Protein AF-A0A8T5AMN6-F1 (afdb_monomer_lite)

Sequence (73 aa):
SRARGDYLEDSDADLILLVDGVEGLNRIGRLRLFSEALQPRIEFTVYTSAEWFEEESIWISELKKEAVKLEWA

Structure (mmCIF, N/CA/C/O backbone):
data_AF-A0A8T5AMN6-F1
#
_entry.id   AF-A0A8T5AMN6-F1
#
loop_
_atom_site.group_PDB
_atom_site.id
_atom_site.type_symbol
_atom_site.label_atom_id
_atom_site.label_alt_id
_atom_site.label_comp_id
_atom_site.label_asym_id
_atom_site.label_entity_id
_atom_site.lab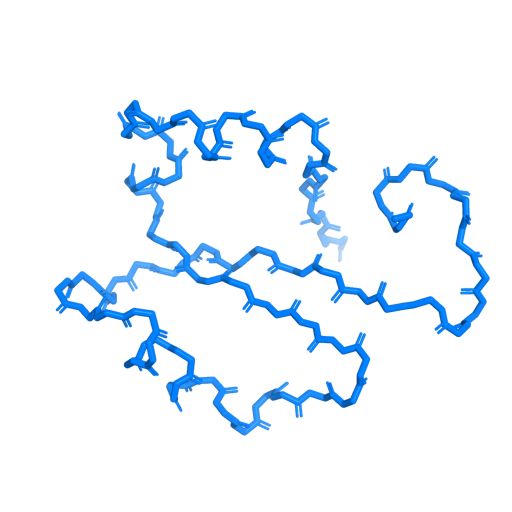el_seq_id
_ato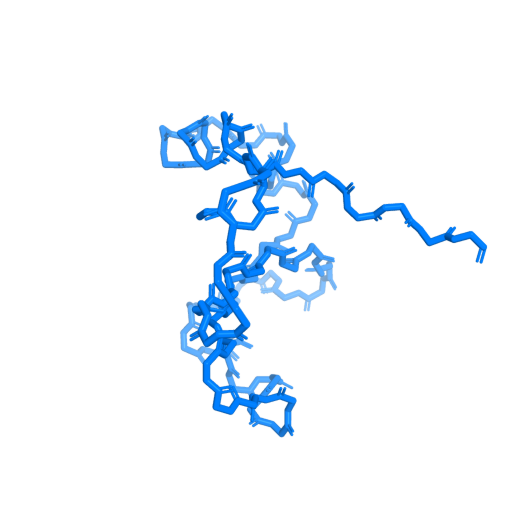m_site.pdbx_PDB_ins_code
_atom_site.Cartn_x
_atom_site.Cartn_y
_atom_site.Cartn_z
_atom_site.occupancy
_atom_site.B_iso_or_equiv
_atom_site.auth_seq_id
_atom_site.auth_comp_id
_atom_site.auth_asym_id
_atom_site.auth_atom_id
_atom_site.pdbx_PDB_model_num
ATOM 1 N N . SER A 1 1 ? 15.039 3.109 -6.175 1.00 48.41 1 SER A N 1
ATOM 2 C CA . SER A 1 1 ? 15.630 4.027 -7.178 1.00 48.41 1 SER A CA 1
ATOM 3 C C . SER A 1 1 ? 14.560 4.842 -7.900 1.00 48.41 1 SER A C 1
ATOM 5 O O . SER A 1 1 ? 14.709 6.050 -7.981 1.00 48.41 1 SER A O 1
ATOM 7 N N . ARG A 1 2 ? 13.430 4.252 -8.338 1.00 49.31 2 ARG A N 1
ATOM 8 C CA . ARG A 1 2 ? 12.330 4.923 -9.088 1.00 49.31 2 ARG A CA 1
ATOM 9 C C . ARG A 1 2 ? 11.755 6.229 -8.518 1.00 49.31 2 ARG A C 1
ATOM 11 O O . ARG A 1 2 ? 11.326 7.086 -9.275 1.00 49.31 2 ARG A O 1
ATOM 18 N N . ALA A 1 3 ? 11.808 6.427 -7.211 1.00 53.81 3 ALA A N 1
ATOM 19 C CA . ALA A 1 3 ? 11.402 7.682 -6.584 1.00 53.81 3 ALA A CA 1
ATOM 20 C C . ALA A 1 3 ? 12.493 8.780 -6.579 1.00 53.81 3 ALA A C 1
ATOM 22 O O . ALA A 1 3 ? 12.185 9.950 -6.379 1.00 53.81 3 ALA A O 1
ATOM 23 N N . ARG A 1 4 ? 13.770 8.423 -6.791 1.00 56.03 4 ARG A N 1
ATOM 24 C CA . ARG A 1 4 ? 14.950 9.299 -6.605 1.00 56.03 4 ARG A CA 1
ATOM 25 C C . ARG A 1 4 ? 15.588 9.819 -7.903 1.00 56.03 4 ARG A C 1
ATOM 27 O O . ARG A 1 4 ? 16.545 10.580 -7.844 1.00 56.03 4 ARG A O 1
ATOM 34 N N . GLY A 1 5 ? 15.069 9.428 -9.063 1.00 50.62 5 GLY A N 1
ATOM 35 C CA . GLY A 1 5 ? 15.565 9.807 -10.395 1.00 50.62 5 GLY A CA 1
ATOM 36 C C . GLY A 1 5 ? 16.728 8.983 -10.978 1.00 50.62 5 GLY A C 1
ATOM 37 O O . GLY A 1 5 ? 17.232 9.356 -12.032 1.00 50.62 5 GLY A O 1
ATOM 38 N N . ASP A 1 6 ? 17.175 7.892 -10.344 1.00 51.06 6 ASP A N 1
ATOM 39 C CA . ASP A 1 6 ? 18.432 7.178 -10.662 1.00 51.06 6 ASP A CA 1
ATOM 40 C C . ASP A 1 6 ? 18.265 5.772 -11.291 1.00 51.06 6 ASP A C 1
ATOM 42 O O . ASP A 1 6 ? 19.032 4.855 -11.006 1.00 51.06 6 ASP A O 1
ATOM 46 N N . TYR A 1 7 ? 17.252 5.555 -12.131 1.00 52.66 7 TYR A N 1
ATOM 47 C CA . TYR A 1 7 ? 16.840 4.206 -12.560 1.00 52.66 7 TYR A CA 1
ATOM 48 C C . TYR A 1 7 ? 17.401 3.808 -13.927 1.00 52.66 7 TYR A C 1
ATOM 50 O O . TYR A 1 7 ? 17.261 4.531 -14.910 1.00 52.66 7 TYR A O 1
ATOM 58 N N . LEU A 1 8 ? 17.956 2.595 -13.990 1.00 48.69 8 LEU A N 1
ATOM 59 C CA . LEU A 1 8 ? 18.197 1.848 -15.229 1.00 48.69 8 LEU A CA 1
ATOM 60 C C . LEU A 1 8 ? 16.884 1.189 -15.696 1.00 48.69 8 LEU A C 1
ATOM 62 O O . LEU A 1 8 ? 16.048 0.861 -14.848 1.00 48.69 8 LEU A O 1
ATOM 66 N N . GLU A 1 9 ? 16.713 0.957 -17.005 1.00 50.59 9 GLU A N 1
ATOM 67 C CA . GLU A 1 9 ? 15.517 0.322 -17.611 1.00 50.59 9 GLU A CA 1
ATOM 68 C C . GLU A 1 9 ? 15.078 -0.976 -16.900 1.00 50.59 9 GLU A C 1
ATOM 70 O O . GLU A 1 9 ? 13.883 -1.235 -16.777 1.00 50.59 9 GLU A O 1
ATOM 75 N N . ASP A 1 10 ? 16.029 -1.721 -16.330 1.00 54.44 10 ASP A N 1
ATOM 76 C CA . ASP A 1 10 ? 15.820 -3.009 -15.658 1.00 54.44 10 ASP A CA 1
ATOM 77 C C . ASP A 1 10 ? 15.495 -2.932 -14.153 1.00 54.44 10 ASP A C 1
ATOM 79 O O . ASP A 1 10 ? 15.400 -3.973 -13.498 1.00 54.44 10 ASP A O 1
ATOM 83 N N . SER A 1 11 ? 15.358 -1.733 -13.579 1.00 56.28 11 SER A N 1
ATOM 84 C CA . SER A 1 11 ? 15.214 -1.563 -12.124 1.00 56.28 11 SER A CA 1
ATOM 85 C C . SER A 1 11 ? 13.843 -2.022 -11.620 1.00 56.28 11 SER A C 1
ATOM 87 O O . SER A 1 11 ? 12.819 -1.572 -12.146 1.00 56.28 11 SER A O 1
ATOM 89 N N . ASP A 1 12 ? 13.823 -2.835 -10.563 1.00 67.62 12 ASP A N 1
ATOM 90 C CA . ASP A 1 12 ? 12.598 -3.245 -9.870 1.00 67.62 12 ASP A CA 1
ATOM 91 C C . ASP A 1 12 ? 11.805 -2.017 -9.373 1.00 67.62 12 ASP A C 1
ATOM 93 O O . ASP A 1 12 ? 12.373 -0.966 -9.042 1.00 67.62 12 ASP A O 1
ATOM 97 N N . ALA A 1 13 ? 10.476 -2.109 -9.417 1.00 77.06 13 ALA A N 1
ATOM 98 C CA . ALA A 1 13 ? 9.561 -1.053 -9.004 1.00 77.06 13 ALA A CA 1
ATOM 99 C C . ALA A 1 13 ? 8.824 -1.456 -7.726 1.00 77.06 13 ALA A C 1
ATOM 101 O O . ALA A 1 13 ? 8.028 -2.391 -7.745 1.00 77.06 13 ALA A O 1
ATOM 102 N N . ASP A 1 14 ? 9.051 -0.698 -6.656 1.00 83.81 14 ASP A N 1
ATOM 103 C CA . ASP A 1 14 ? 8.313 -0.827 -5.403 1.00 83.81 14 ASP A CA 1
ATOM 104 C C . ASP A 1 14 ? 7.105 0.113 -5.418 1.00 83.81 14 ASP A C 1
ATOM 106 O O . ASP A 1 14 ? 7.249 1.336 -5.519 1.00 83.81 14 ASP A O 1
ATOM 110 N N . LEU A 1 15 ? 5.904 -0.451 -5.330 1.00 87.56 15 LEU A N 1
ATOM 111 C CA . LEU A 1 15 ? 4.649 0.290 -5.322 1.00 87.56 15 LEU A CA 1
ATOM 112 C C . LEU A 1 15 ? 3.962 0.194 -3.962 1.00 87.56 15 LEU A C 1
ATOM 114 O O . LEU A 1 15 ? 3.881 -0.862 -3.335 1.00 87.56 15 LEU A O 1
ATOM 118 N N . ILE A 1 16 ? 3.395 1.313 -3.530 1.00 91.00 16 ILE A N 1
ATOM 119 C CA . ILE A 1 16 ? 2.519 1.364 -2.365 1.00 91.00 16 ILE A CA 1
ATOM 120 C C . ILE A 1 16 ? 1.110 1.632 -2.870 1.00 91.00 16 ILE A C 1
ATOM 122 O O . ILE A 1 16 ? 0.846 2.669 -3.479 1.00 91.00 16 ILE A O 1
ATOM 126 N N . LEU A 1 17 ? 0.215 0.677 -2.636 1.00 91.94 17 LEU A N 1
ATOM 127 C CA . LEU A 1 17 ? -1.192 0.781 -2.995 1.00 91.94 17 LEU A CA 1
ATOM 128 C C . LEU A 1 17 ? -1.987 1.156 -1.747 1.00 91.94 17 LEU A C 1
ATOM 130 O O . LEU A 1 17 ? -1.954 0.428 -0.754 1.00 91.94 17 LEU A O 1
ATOM 134 N N . LEU A 1 18 ? -2.696 2.282 -1.809 1.00 93.50 18 LEU A N 1
ATOM 135 C CA . LEU A 1 18 ? -3.659 2.677 -0.785 1.00 93.50 18 LEU A CA 1
ATOM 136 C C . LEU A 1 18 ? -5.042 2.200 -1.221 1.00 93.50 18 LEU A C 1
ATOM 138 O O . LEU A 1 18 ? -5.578 2.688 -2.216 1.00 93.50 18 LEU A O 1
ATOM 142 N N . VAL A 1 19 ? -5.573 1.199 -0.525 1.00 94.31 19 VAL A N 1
ATOM 143 C CA . VAL A 1 19 ? -6.847 0.554 -0.850 1.00 94.31 19 VAL A CA 1
ATOM 144 C C . VAL A 1 19 ? -7.643 0.393 0.433 1.00 94.31 19 VAL A C 1
ATOM 146 O O . VAL A 1 19 ? -7.251 -0.369 1.311 1.00 94.31 19 VAL A O 1
ATOM 149 N N . ASP A 1 20 ? -8.769 1.089 0.525 1.00 93.88 20 ASP A N 1
ATOM 150 C CA . ASP A 1 20 ? -9.721 0.920 1.624 1.00 93.88 20 ASP A CA 1
ATOM 151 C C . ASP A 1 20 ? -10.632 -0.292 1.351 1.00 93.88 20 ASP A C 1
ATOM 153 O O . ASP A 1 20 ? -10.870 -0.656 0.193 1.00 93.88 20 ASP A O 1
ATOM 157 N N . GLY A 1 21 ? -11.133 -0.948 2.400 1.00 93.50 21 GLY A N 1
ATOM 158 C CA . GLY A 1 21 ? -11.922 -2.186 2.281 1.00 93.50 21 GLY A CA 1
ATOM 159 C C . GLY A 1 21 ? -11.108 -3.477 2.436 1.00 93.50 21 GLY A C 1
ATOM 160 O O . GLY A 1 21 ? -11.636 -4.574 2.236 1.00 93.50 21 GLY A O 1
ATOM 161 N N . VAL A 1 22 ? -9.821 -3.367 2.777 1.00 93.94 22 VAL A N 1
ATOM 162 C CA . VAL A 1 22 ? -8.933 -4.504 3.095 1.00 93.94 22 VAL A CA 1
ATOM 163 C C . VAL A 1 22 ? -8.641 -4.617 4.596 1.00 93.94 22 VAL A C 1
ATOM 165 O O . VAL A 1 22 ? -7.735 -5.353 5.012 1.00 93.94 22 VAL A O 1
ATOM 168 N N . GLU A 1 23 ? -9.394 -3.888 5.422 1.00 93.50 23 GLU A N 1
ATOM 169 C CA . GLU A 1 23 ? -9.288 -3.922 6.876 1.00 93.50 23 GLU A CA 1
ATOM 170 C C . GLU A 1 23 ? -9.501 -5.359 7.382 1.00 93.50 23 GLU A C 1
ATOM 172 O O . GLU A 1 23 ? -10.351 -6.108 6.899 1.00 93.50 23 GLU A O 1
ATOM 177 N N . GLY A 1 24 ? -8.689 -5.786 8.351 1.00 91.25 24 GLY A N 1
ATOM 178 C CA . GLY A 1 24 ? -8.750 -7.147 8.898 1.00 91.25 24 GLY A CA 1
ATOM 179 C C . GLY A 1 24 ? -8.078 -8.231 8.044 1.00 91.25 24 GLY A C 1
ATOM 180 O O . GLY A 1 24 ? -7.906 -9.354 8.522 1.00 91.25 24 GLY A O 1
ATOM 181 N N . LEU A 1 25 ? -7.622 -7.922 6.824 1.00 94.19 25 LEU A N 1
ATOM 182 C CA . LEU A 1 25 ? -6.766 -8.826 6.053 1.00 94.19 25 LEU A CA 1
ATOM 183 C C . LEU A 1 25 ? -5.297 -8.653 6.437 1.00 94.19 25 LEU A C 1
ATOM 185 O O . LEU A 1 25 ? -4.773 -7.540 6.484 1.00 94.19 25 LEU A O 1
ATOM 189 N N . ASN A 1 26 ? -4.604 -9.776 6.632 1.00 91.50 26 ASN A N 1
ATOM 190 C CA . ASN A 1 26 ? -3.152 -9.786 6.797 1.00 91.50 26 ASN A CA 1
ATOM 191 C C . ASN A 1 26 ? -2.428 -9.580 5.451 1.00 91.50 26 ASN A C 1
ATOM 193 O O . ASN A 1 26 ? -3.037 -9.646 4.382 1.00 91.50 26 ASN A O 1
ATOM 197 N N . ARG A 1 27 ? -1.102 -9.392 5.493 1.00 86.94 27 ARG A N 1
ATOM 198 C CA . ARG A 1 27 ? -0.277 -9.124 4.300 1.00 86.94 27 ARG A CA 1
ATOM 199 C C . ARG A 1 27 ? -0.497 -10.132 3.164 1.00 86.94 27 ARG A C 1
ATO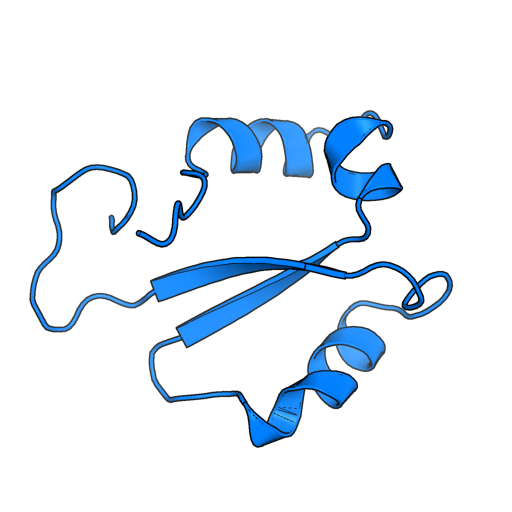M 201 O O . ARG A 1 27 ? -0.657 -9.728 2.020 1.00 86.94 27 ARG A O 1
ATOM 208 N N . ILE A 1 28 ? -0.547 -11.432 3.467 1.00 89.62 28 ILE A N 1
ATOM 209 C CA . ILE A 1 28 ? -0.757 -12.478 2.451 1.00 89.62 28 ILE A CA 1
ATOM 210 C C . ILE A 1 28 ? -2.167 -12.380 1.858 1.00 89.62 28 ILE A C 1
ATOM 212 O O . ILE A 1 28 ? -2.333 -12.501 0.646 1.00 89.62 28 ILE A O 1
ATOM 216 N N . GLY A 1 29 ? -3.178 -12.143 2.700 1.00 92.88 29 GLY A N 1
ATOM 217 C CA . GLY A 1 29 ? -4.560 -11.942 2.268 1.00 92.88 29 GLY A CA 1
ATOM 218 C C . GLY A 1 29 ? -4.691 -10.764 1.306 1.00 92.88 29 GLY A C 1
ATOM 219 O O . GLY A 1 29 ? -5.306 -10.908 0.253 1.00 92.88 29 GLY A O 1
ATOM 220 N N . ARG A 1 30 ? -4.032 -9.642 1.613 1.00 92.81 30 ARG A N 1
ATOM 221 C CA . ARG A 1 30 ? -4.004 -8.463 0.739 1.00 92.81 30 ARG A CA 1
ATOM 222 C C . ARG A 1 30 ? -3.306 -8.747 -0.588 1.00 92.81 30 ARG A C 1
ATOM 224 O O . ARG A 1 30 ? -3.862 -8.439 -1.632 1.00 92.81 30 ARG A O 1
ATOM 231 N N . LEU A 1 31 ? -2.142 -9.400 -0.573 1.00 88.19 31 LEU A N 1
ATOM 232 C CA . LEU A 1 31 ? -1.424 -9.761 -1.805 1.00 88.19 31 LEU A CA 1
ATOM 233 C C . LEU A 1 31 ? -2.239 -10.692 -2.713 1.00 88.19 31 LEU A C 1
ATOM 235 O O . LEU A 1 31 ? -2.195 -10.553 -3.932 1.00 88.19 31 LEU A O 1
ATOM 239 N N . ARG A 1 32 ? -3.016 -11.619 -2.138 1.00 89.31 32 ARG A N 1
ATOM 240 C CA . ARG A 1 32 ? -3.873 -12.523 -2.921 1.00 89.31 32 ARG A CA 1
ATOM 241 C C . ARG A 1 32 ? -4.920 -11.780 -3.749 1.00 89.31 32 ARG A C 1
ATOM 243 O O . ARG A 1 32 ? -5.158 -12.199 -4.879 1.00 89.31 32 ARG A O 1
ATOM 250 N N . LEU A 1 33 ? -5.488 -10.687 -3.231 1.00 90.38 33 LEU A N 1
ATOM 251 C CA . LEU A 1 33 ? -6.477 -9.873 -3.956 1.00 90.38 33 LEU A CA 1
ATOM 252 C C . LEU A 1 33 ? -5.922 -9.287 -5.259 1.00 90.38 33 LEU A C 1
ATOM 254 O O . LEU A 1 33 ? -6.672 -9.084 -6.205 1.00 90.38 33 LEU A O 1
ATOM 258 N N . PHE A 1 34 ? -4.611 -9.062 -5.318 1.00 85.44 34 PHE A N 1
ATOM 259 C CA . PHE A 1 34 ? -3.927 -8.453 -6.458 1.00 85.44 34 PHE A CA 1
ATOM 260 C C . PHE A 1 34 ? -2.992 -9.433 -7.170 1.00 85.44 34 PHE A C 1
ATOM 262 O O . PHE A 1 34 ? -2.129 -9.024 -7.942 1.00 85.44 34 PHE A O 1
ATOM 269 N N . SER A 1 35 ? -3.143 -10.735 -6.918 1.00 83.00 35 SER A N 1
ATOM 270 C CA . SER A 1 35 ? -2.229 -11.751 -7.450 1.00 83.00 35 SER A CA 1
ATOM 271 C C . SER A 1 35 ? -2.207 -11.809 -8.980 1.00 83.00 35 SER A C 1
ATOM 273 O O . SER A 1 35 ? -1.161 -12.081 -9.560 1.00 83.00 35 SER A O 1
ATOM 275 N N . GLU A 1 36 ? -3.319 -11.477 -9.634 1.00 82.88 36 GLU A N 1
ATOM 276 C CA . GLU A 1 36 ? -3.418 -11.386 -11.097 1.00 82.88 36 GLU A CA 1
ATOM 277 C C . GLU A 1 36 ? -2.748 -10.127 -11.673 1.00 82.88 36 GLU A C 1
ATOM 279 O O . GLU A 1 36 ? -2.408 -10.091 -12.853 1.00 82.88 36 GLU A O 1
ATOM 284 N N . ALA A 1 37 ? -2.530 -9.101 -10.844 1.00 76.94 37 ALA A N 1
ATOM 285 C CA . ALA A 1 37 ? -1.866 -7.855 -11.225 1.00 76.94 37 ALA A CA 1
ATOM 286 C C . ALA A 1 37 ? -0.346 -7.884 -10.973 1.00 76.94 37 ALA A C 1
ATOM 288 O O . ALA A 1 37 ? 0.352 -6.937 -11.336 1.00 76.94 37 ALA A O 1
ATOM 289 N N . LEU A 1 38 ? 0.178 -8.953 -10.358 1.00 74.69 38 LEU A N 1
ATOM 290 C CA . L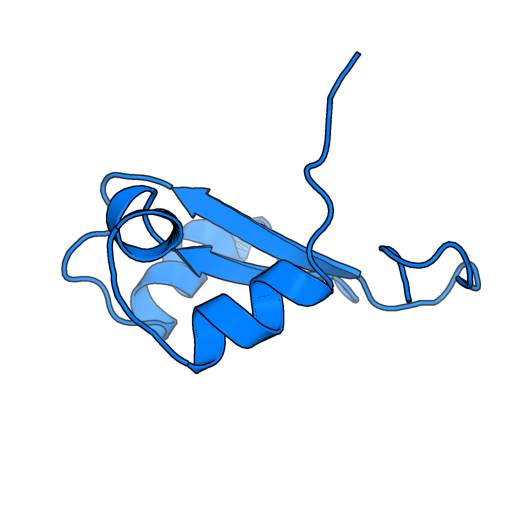EU A 1 38 ? 1.614 -9.125 -10.141 1.00 74.69 38 LEU A CA 1
ATOM 291 C C . LEU A 1 38 ? 2.328 -9.301 -11.481 1.00 74.69 38 LEU A C 1
ATOM 293 O O . LEU A 1 38 ? 2.174 -10.315 -12.163 1.00 74.69 38 LEU A O 1
ATOM 297 N N . GLN A 1 39 ? 3.152 -8.320 -11.834 1.00 73.56 39 GLN A N 1
ATOM 298 C CA . GLN A 1 39 ? 4.072 -8.418 -12.958 1.00 73.56 39 GLN A CA 1
ATOM 299 C C . GLN A 1 39 ? 5.494 -8.683 -12.452 1.00 73.56 39 GLN A C 1
ATOM 301 O O . GLN A 1 39 ? 5.858 -8.218 -11.368 1.00 73.56 39 GLN A O 1
ATOM 306 N N . PRO A 1 40 ? 6.325 -9.413 -13.218 1.00 72.00 40 PRO A N 1
ATOM 307 C CA . PRO A 1 40 ? 7.740 -9.549 -12.896 1.00 72.00 40 PRO A CA 1
ATOM 308 C C . PRO A 1 40 ? 8.377 -8.170 -12.686 1.00 72.00 40 PRO A C 1
ATOM 310 O O . PRO A 1 40 ? 8.112 -7.258 -13.467 1.00 72.00 40 PRO A O 1
ATOM 313 N N . ARG A 1 41 ? 9.241 -8.044 -11.668 1.00 74.56 41 ARG A N 1
ATOM 314 C CA . ARG A 1 41 ? 9.960 -6.802 -11.307 1.00 74.56 41 ARG A CA 1
ATOM 315 C C . ARG A 1 41 ? 9.088 -5.679 -10.729 1.00 74.56 41 ARG A C 1
ATOM 317 O O . ARG A 1 41 ? 9.571 -4.560 -10.570 1.00 74.56 41 ARG A O 1
ATOM 324 N N . ILE A 1 42 ? 7.826 -5.960 -10.403 1.00 78.88 42 ILE A N 1
ATOM 325 C CA . ILE A 1 42 ? 6.971 -5.057 -9.628 1.00 78.88 42 ILE A CA 1
ATOM 326 C C . ILE A 1 42 ? 6.673 -5.720 -8.288 1.00 78.88 42 ILE A C 1
ATOM 328 O O . ILE A 1 42 ? 5.972 -6.732 -8.230 1.00 78.88 42 ILE A O 1
ATOM 332 N N . GLU A 1 43 ? 7.188 -5.139 -7.211 1.00 82.12 43 GLU A N 1
ATOM 333 C CA . GLU A 1 43 ? 6.780 -5.489 -5.856 1.00 82.12 43 GLU A CA 1
ATOM 334 C C . GLU A 1 43 ? 5.787 -4.437 -5.367 1.00 82.12 43 GLU A C 1
ATOM 336 O O . GLU A 1 43 ? 5.979 -3.240 -5.566 1.00 82.12 43 GLU A O 1
ATOM 341 N N . PHE A 1 44 ? 4.691 -4.864 -4.743 1.00 86.31 44 PHE A N 1
ATOM 342 C CA . PHE A 1 44 ? 3.757 -3.926 -4.139 1.00 86.31 44 PHE A CA 1
ATOM 343 C C . PHE A 1 44 ? 3.394 -4.311 -2.714 1.00 86.31 44 PHE A C 1
ATOM 345 O O . PHE A 1 44 ? 3.298 -5.485 -2.352 1.00 86.31 44 PHE A O 1
ATOM 352 N N . THR A 1 45 ? 3.147 -3.288 -1.904 1.00 89.25 45 THR A N 1
ATOM 353 C CA . THR A 1 45 ? 2.585 -3.422 -0.562 1.00 89.25 45 THR A CA 1
ATOM 354 C C . THR A 1 45 ? 1.280 -2.640 -0.483 1.00 89.25 45 THR A C 1
ATOM 356 O O . THR A 1 45 ? 1.169 -1.549 -1.038 1.00 89.25 45 THR A O 1
ATOM 359 N 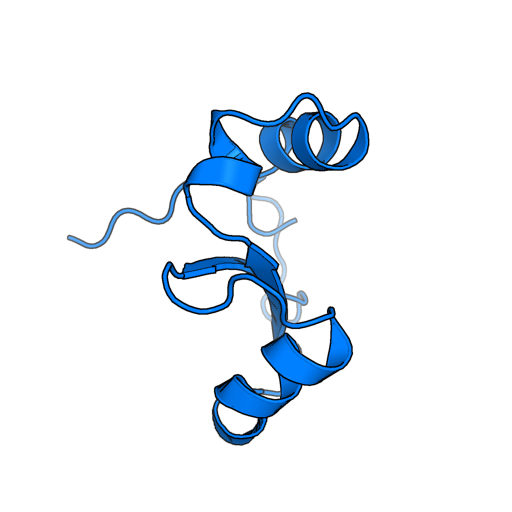N . VAL A 1 46 ? 0.284 -3.212 0.193 1.00 92.44 46 VAL A N 1
ATOM 360 C CA . VAL A 1 46 ? -1.070 -2.653 0.275 1.00 92.44 46 VAL A CA 1
ATOM 361 C C . VAL A 1 46 ? -1.360 -2.188 1.698 1.00 92.44 46 VAL A C 1
ATOM 363 O O . VAL A 1 46 ? -1.345 -3.002 2.630 1.00 92.44 46 VAL A O 1
ATOM 366 N N . TYR A 1 47 ? -1.679 -0.908 1.839 1.00 93.81 47 TYR A N 1
ATOM 367 C CA . TYR A 1 47 ? -2.153 -0.284 3.073 1.00 93.81 47 TYR A CA 1
ATOM 368 C C . TYR A 1 4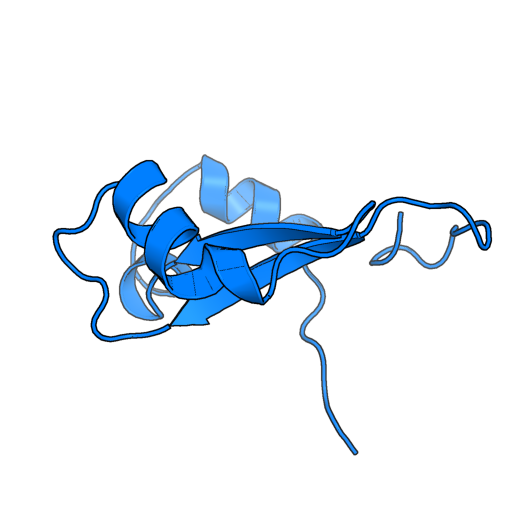7 ? -3.549 0.294 2.857 1.00 93.81 47 TYR A C 1
ATOM 370 O O . TYR A 1 47 ? -3.937 0.577 1.726 1.00 93.81 47 TYR A O 1
ATOM 378 N N . THR A 1 48 ? -4.294 0.487 3.933 1.00 95.31 48 THR A N 1
ATOM 379 C CA . THR A 1 48 ? -5.467 1.369 3.912 1.00 95.31 48 THR A CA 1
ATOM 380 C C . THR A 1 48 ? -5.017 2.824 4.004 1.00 95.31 48 THR A C 1
ATOM 382 O O . THR A 1 48 ? -3.890 3.121 4.422 1.00 95.31 48 THR A O 1
ATOM 385 N N . SER A 1 49 ? -5.898 3.752 3.642 1.00 94.25 49 SER A N 1
ATOM 386 C CA . SER A 1 49 ? -5.645 5.181 3.825 1.00 94.25 49 SER A CA 1
ATOM 387 C C . SER A 1 49 ? -5.420 5.513 5.304 1.00 94.25 49 SER A C 1
ATOM 389 O O . SER A 1 49 ? -4.505 6.267 5.626 1.00 94.25 49 SER A O 1
ATOM 391 N N . ALA A 1 50 ? -6.191 4.898 6.207 1.00 93.69 50 ALA A N 1
ATOM 392 C CA . ALA A 1 50 ? -6.056 5.097 7.650 1.00 93.69 50 ALA A CA 1
ATOM 393 C C . ALA A 1 50 ? -4.689 4.619 8.173 1.00 93.69 50 ALA A C 1
ATOM 395 O O . ALA A 1 50 ? -3.977 5.385 8.816 1.00 93.69 50 ALA A O 1
ATOM 396 N N . GLU A 1 51 ? -4.258 3.404 7.818 1.00 93.12 51 GLU A N 1
ATOM 397 C CA . GLU A 1 51 ? -2.923 2.898 8.182 1.00 93.12 51 GLU A CA 1
ATOM 398 C C . GLU A 1 51 ? -1.816 3.809 7.646 1.00 93.12 51 GLU A C 1
ATOM 400 O O . GLU A 1 51 ? -0.828 4.081 8.325 1.00 93.12 51 GLU A O 1
ATOM 405 N N . TRP A 1 52 ? -1.974 4.305 6.417 1.00 94.00 52 TRP A N 1
ATOM 406 C CA . TRP A 1 52 ? -0.962 5.151 5.810 1.00 94.00 52 TRP A CA 1
ATOM 407 C C . TRP A 1 52 ? -0.905 6.542 6.433 1.00 94.00 52 TRP A C 1
ATOM 409 O O . TRP A 1 52 ? 0.193 7.053 6.636 1.00 94.00 52 TRP A O 1
ATOM 419 N N . PHE A 1 53 ? -2.032 7.194 6.715 1.00 91.44 53 PHE A N 1
ATOM 420 C CA . PHE A 1 53 ? -2.057 8.597 7.144 1.00 91.44 53 PHE A CA 1
ATOM 421 C C . PHE A 1 53 ? -2.180 8.797 8.654 1.00 91.44 53 PHE A C 1
ATOM 423 O O . PHE A 1 53 ? -1.630 9.775 9.159 1.00 91.44 53 PHE A O 1
ATOM 430 N N . GLU A 1 54 ? -2.871 7.902 9.351 1.00 89.06 54 GLU A N 1
ATOM 431 C CA . GLU A 1 54 ? -3.337 8.115 10.724 1.00 89.06 54 GLU A CA 1
ATOM 432 C C . GLU A 1 54 ? -2.583 7.262 11.751 1.00 89.06 54 GLU A C 1
ATOM 434 O O . GLU A 1 54 ? -2.453 7.676 12.903 1.00 89.06 54 GLU A O 1
ATOM 439 N N . GLU A 1 55 ? -2.045 6.103 11.362 1.00 82.62 55 GLU A N 1
ATOM 440 C CA . GLU A 1 55 ? -1.311 5.240 12.291 1.00 82.62 55 GLU A CA 1
ATOM 441 C C . GLU A 1 55 ? 0.152 5.672 12.491 1.00 82.62 55 GLU A C 1
ATOM 443 O O . GLU A 1 55 ? 0.931 5.845 11.547 1.00 82.62 55 GLU A O 1
ATOM 448 N N . GLU A 1 56 ? 0.569 5.762 13.759 1.00 81.00 56 GLU A N 1
ATOM 449 C CA . GLU A 1 56 ? 1.976 5.932 14.127 1.00 81.00 56 GLU A CA 1
ATOM 450 C C . GLU A 1 56 ? 2.739 4.614 13.951 1.00 81.00 56 GLU A C 1
ATOM 452 O O . GLU A 1 56 ? 2.891 3.803 14.866 1.00 81.00 56 GLU A O 1
ATOM 457 N N . SER A 1 57 ? 3.256 4.411 12.742 1.00 88.31 57 SER A N 1
ATOM 458 C CA . SER A 1 57 ? 4.134 3.292 12.411 1.00 88.31 57 SER A CA 1
ATOM 459 C C . SER A 1 57 ? 5.515 3.794 11.999 1.00 88.31 57 SER A C 1
ATOM 461 O O . SER A 1 57 ? 5.661 4.555 11.038 1.00 88.31 57 SER A O 1
ATOM 463 N N . ILE A 1 58 ? 6.553 3.326 12.705 1.00 90.25 58 ILE A N 1
ATOM 464 C CA . ILE A 1 58 ? 7.962 3.603 12.365 1.00 90.25 58 ILE A CA 1
ATOM 465 C C . ILE A 1 58 ? 8.244 3.153 10.928 1.00 90.25 58 ILE A C 1
ATOM 467 O O . ILE A 1 58 ? 8.858 3.880 10.156 1.00 90.25 58 ILE A O 1
ATOM 471 N N . TRP A 1 59 ? 7.735 1.981 10.546 1.00 88.12 59 TRP A N 1
ATOM 472 C CA . TRP A 1 59 ? 7.922 1.427 9.208 1.00 88.12 59 TRP A CA 1
ATOM 473 C C . TRP A 1 59 ? 7.296 2.306 8.120 1.00 88.12 59 TRP A C 1
ATOM 475 O O . TRP A 1 59 ? 7.961 2.652 7.147 1.00 88.12 59 TRP A O 1
ATOM 485 N N . ILE A 1 60 ? 6.041 2.726 8.306 1.00 90.56 60 ILE A N 1
ATOM 486 C CA . ILE A 1 60 ? 5.357 3.619 7.357 1.00 90.56 60 ILE A CA 1
ATOM 487 C C . ILE A 1 60 ? 6.060 4.979 7.295 1.00 90.56 60 ILE A C 1
ATOM 489 O O . ILE A 1 60 ? 6.180 5.566 6.222 1.00 90.56 60 ILE A O 1
ATOM 493 N N . SER A 1 61 ? 6.578 5.461 8.425 1.00 90.31 61 SER A N 1
ATOM 494 C CA . SER A 1 61 ? 7.330 6.717 8.482 1.00 90.31 61 SER A CA 1
ATOM 495 C C . SER A 1 61 ? 8.623 6.657 7.668 1.00 90.31 61 SER A C 1
ATOM 497 O O . SER A 1 61 ? 8.941 7.622 6.979 1.00 90.31 61 SER A O 1
ATOM 499 N N . GLU A 1 62 ? 9.348 5.535 7.696 1.00 89.94 62 GLU A N 1
ATOM 500 C CA . GLU A 1 62 ? 10.520 5.334 6.833 1.00 89.94 62 GLU A CA 1
ATOM 501 C C . GLU A 1 62 ? 10.121 5.223 5.357 1.00 89.94 62 GLU A C 1
ATOM 503 O O . GLU A 1 62 ? 10.714 5.901 4.519 1.00 89.94 62 GLU A O 1
ATOM 508 N N . LEU A 1 63 ? 9.068 4.462 5.035 1.00 89.38 63 LEU A N 1
ATOM 509 C CA . LEU A 1 63 ? 8.574 4.344 3.658 1.00 89.38 63 LEU A CA 1
ATOM 510 C C . LEU A 1 63 ? 8.176 5.700 3.065 1.00 89.38 63 LEU A C 1
ATOM 512 O O . LEU A 1 63 ? 8.513 6.000 1.921 1.00 89.38 63 LEU A O 1
ATOM 516 N N . LYS A 1 64 ? 7.506 6.556 3.843 1.00 89.75 64 LYS A N 1
ATOM 517 C CA . LYS A 1 64 ? 7.104 7.905 3.414 1.00 89.75 64 LYS A CA 1
ATOM 518 C C . LYS A 1 64 ? 8.274 8.814 3.036 1.00 89.75 64 LYS A C 1
ATOM 520 O O . LYS A 1 64 ? 8.060 9.749 2.272 1.00 89.75 64 LYS A O 1
ATOM 525 N N . LYS A 1 65 ? 9.487 8.573 3.548 1.00 89.38 65 LYS A N 1
ATOM 526 C CA . LYS A 1 65 ? 10.673 9.370 3.178 1.00 89.38 65 LYS A CA 1
ATOM 527 C C . LYS A 1 65 ? 11.105 9.122 1.736 1.00 89.38 65 LYS A C 1
ATOM 529 O O . LYS A 1 65 ? 11.678 10.014 1.119 1.00 89.38 65 LYS A O 1
ATOM 534 N N . GLU A 1 66 ? 10.853 7.921 1.222 1.00 85.31 66 GLU A N 1
ATOM 535 C CA . GLU A 1 66 ? 11.219 7.528 -0.141 1.00 85.31 66 GLU A CA 1
ATOM 536 C C . GLU A 1 66 ? 10.020 7.487 -1.091 1.00 85.31 66 GLU A C 1
ATOM 538 O O . GLU A 1 66 ? 10.201 7.550 -2.303 1.00 85.31 66 GLU A O 1
ATOM 543 N N . ALA A 1 67 ? 8.798 7.379 -0.569 1.00 87.31 67 ALA A N 1
ATOM 544 C CA . ALA A 1 67 ? 7.598 7.287 -1.381 1.00 87.31 67 ALA A CA 1
ATOM 545 C C . ALA A 1 67 ? 7.328 8.593 -2.141 1.00 87.31 67 ALA A C 1
ATOM 547 O O . ALA A 1 67 ? 7.257 9.678 -1.564 1.00 87.31 67 ALA A O 1
ATOM 548 N N . VAL A 1 68 ? 7.090 8.467 -3.445 1.00 88.56 68 VAL A N 1
ATOM 549 C CA . VAL A 1 68 ? 6.626 9.563 -4.297 1.00 88.56 68 VAL A CA 1
ATOM 550 C C . VAL A 1 68 ? 5.208 9.252 -4.742 1.00 88.56 68 VAL A C 1
ATOM 552 O O . VAL A 1 68 ? 4.927 8.171 -5.260 1.00 88.56 68 VAL A O 1
ATOM 555 N N . LYS A 1 69 ? 4.302 10.210 -4.532 1.00 86.81 69 LYS A N 1
ATOM 556 C CA . LYS A 1 69 ? 2.923 10.094 -4.999 1.00 86.81 69 LYS A CA 1
ATOM 557 C C . LYS A 1 69 ? 2.918 10.088 -6.527 1.00 86.81 69 LYS A C 1
ATOM 559 O O . LYS A 1 69 ? 3.421 11.017 -7.154 1.00 86.81 69 LYS A O 1
ATOM 564 N N . LEU A 1 70 ? 2.322 9.053 -7.110 1.00 83.44 70 LEU A N 1
ATOM 565 C CA . LEU A 1 70 ? 2.077 8.998 -8.545 1.00 83.44 70 LEU A CA 1
ATOM 566 C C . LEU A 1 70 ? 0.890 9.906 -8.873 1.00 83.44 70 LEU A C 1
ATOM 568 O O . LEU A 1 70 ? -0.248 9.622 -8.499 1.00 83.44 70 LEU A O 1
ATOM 572 N N . GLU A 1 71 ? 1.170 11.014 -9.547 1.00 81.19 71 GLU A N 1
ATOM 573 C CA . GLU A 1 71 ? 0.146 11.878 -10.126 1.00 81.19 71 GLU A CA 1
ATOM 574 C C . GLU A 1 71 ? -0.099 11.414 -11.565 1.00 81.19 71 GLU A C 1
ATOM 576 O O . GLU A 1 71 ? 0.845 11.235 -12.335 1.00 81.19 71 GLU A O 1
ATOM 581 N N . TRP A 1 72 ? -1.359 11.176 -11.917 1.00 64.00 72 TRP A N 1
ATOM 582 C CA . TRP A 1 72 ? -1.758 10.834 -13.280 1.00 64.00 72 TRP A CA 1
ATOM 583 C C . TRP A 1 72 ? -2.304 12.109 -13.932 1.00 64.00 72 TRP A C 1
ATOM 585 O O . TRP A 1 72 ? -3.103 12.809 -13.308 1.00 64.00 72 TRP A O 1
ATOM 595 N N . ALA A 1 73 ? -1.818 12.425 -15.135 1.00 39.44 73 ALA A N 1
ATOM 596 C CA . ALA A 1 73 ? -2.238 13.578 -15.936 1.00 39.44 73 ALA A CA 1
ATOM 597 C C . ALA A 1 73 ? -3.498 13.281 -16.759 1.00 39.44 73 ALA A C 1
ATOM 599 O O . ALA A 1 73 ? -3.654 12.113 -17.188 1.00 39.44 73 ALA A O 1
#

Radius of gyration: 13.25 Å; chains: 1; bounding box: 30×26×32 Å

Secondary structure (DSSP, 8-state):
-TTTT---TT--EEEEEE-TT-TT--HHHHHHHTGGG--TTEEEEEE-HHHHHTS--HHHHHHHHH-------

pLDDT: mean 81.14, std 14.94, range [39.44, 95.31]

Foldseek 3Di:
DVLPPDDDPLAAAEEEAADPPCPPPDFVRVCVVCVVVDDPSYHYGYDHPCCLPPDPDPVSVVVVVRDDDDDDD